Protein AF-A0A5J5WM37-F1 (afdb_monomer)

pLDDT: mean 74.86, std 19.88, range [27.95, 93.81]

Mean predicted aligned error: 9.97 Å

InterPro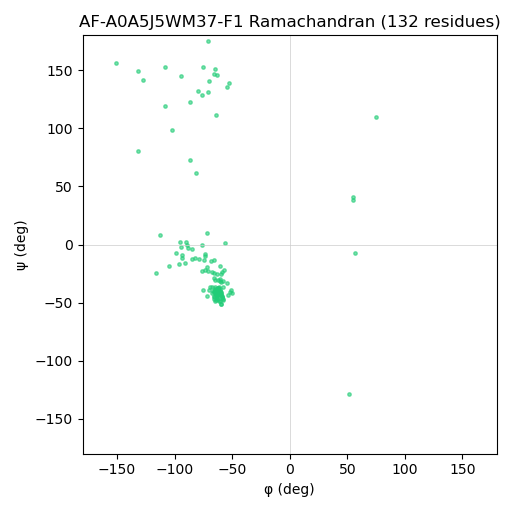 domains:
  IPR046341 SET domain superfamily [SSF82199] (14-120)

Nearest PDB structures (foldseek):
  1ozv-assembly2_B  TM=7.913E-01  e=1.136E+00  Pisum sativum

Sequence (134 aa):
MKLCLLHSKPILLTLLPRQVFTVCLVYEINKGKASPWHPYFLHLPRSYSILAAFGELETQALQVDYAIWAAQKAVTKAKYEWEQAFTRMKELKLEPPLLTFKAWIWATGTCRQANIEDPVMPEASITLSLKTLV

Solvent-accessible surface area (backbone atoms only — not comparable to full-atom values): 8143 Å² total; per-residue (Å²): 136,63,71,66,61,53,66,69,34,78,79,42,68,86,48,55,73,71,56,41,52,35,52,51,52,55,53,46,56,64,46,39,86,76,26,94,56,37,74,61,61,73,72,52,75,95,71,62,100,45,58,55,63,53,50,74,69,59,37,59,69,56,80,38,71,69,56,33,50,51,26,54,50,38,34,52,51,52,50,55,54,44,60,67,44,45,62,48,45,55,76,69,66,57,53,74,78,66,72,36,70,67,40,47,49,48,39,49,43,54,47,49,75,68,66,67,71,84,80,77,89,62,93,66,66,76,66,65,71,62,65,78,71,116

Radius of gyration: 15.96 Å; Cα contacts (8 Å, |Δi|>4): 88; chains: 1; bounding box: 41×35×41 Å

Secondary structure (DSSP, 8-state):
--HHHHHTSGGGTTS-HHHHHHHHHHHHHHTGGGSTTHHHHTTS-S----GGG--HHHHHTT-SHHHHHHHHHHHHHHHHHHHHHHHHHHHTT--GGGGSHHHHHHHHHHHHHTT---S---TTGGGTSTTS--

Foldseek 3Di:
DVLVVQVVPPLPVVADPLLSQLLSVLLLVLCAPVRPCNVVVVPADPDDPDLLPDDPVRLVVVVDPVSSVVSVVSVVVLVVNLVVCLVSSVVSVRDPVCSDSRVSNSSSRVCVVVVPDDDDDDVPPVPPPVVVPD

Structure (mmCIF, N/CA/C/O backbone):
data_AF-A0A5J5WM37-F1
#
_entry.id   AF-A0A5J5WM37-F1
#
loop_
_atom_site.group_PDB
_atom_site.id
_atom_site.type_symbol
_atom_site.label_atom_id
_atom_site.label_alt_id
_atom_site.label_comp_id
_atom_site.label_asym_id
_atom_site.label_entity_id
_atom_site.label_seq_id
_atom_site.pdbx_PDB_ins_code
_atom_site.Cartn_x
_atom_site.Cartn_y
_atom_site.Cartn_z
_atom_site.occupancy
_atom_site.B_iso_or_equiv
_atom_site.auth_seq_id
_atom_site.auth_comp_id
_atom_site.auth_asym_id
_atom_site.auth_atom_id
_atom_site.pdbx_PDB_model_num
ATOM 1 N N . MET A 1 1 ? 15.139 -16.363 -11.203 1.00 42.81 1 MET A N 1
ATOM 2 C CA . MET A 1 1 ? 15.865 -15.732 -10.072 1.00 42.81 1 MET A CA 1
ATOM 3 C C . MET A 1 1 ? 16.250 -14.274 -10.377 1.00 42.81 1 MET A C 1
ATOM 5 O O . MET A 1 1 ? 17.395 -14.008 -10.705 1.00 42.81 1 MET A O 1
ATOM 9 N N . LYS A 1 2 ? 15.321 -13.306 -10.299 1.00 49.66 2 LYS A N 1
ATOM 10 C CA . LYS A 1 2 ? 15.655 -11.855 -10.339 1.00 49.66 2 LYS A CA 1
ATOM 11 C C . LYS A 1 2 ? 15.301 -11.122 -9.036 1.00 49.66 2 LYS A C 1
ATOM 13 O O . LYS A 1 2 ? 15.968 -10.150 -8.706 1.00 49.66 2 LYS A O 1
ATOM 18 N N . LEU A 1 3 ? 14.346 -11.642 -8.260 1.00 49.72 3 LEU A N 1
ATOM 19 C CA . LEU A 1 3 ? 14.014 -11.155 -6.913 1.00 49.72 3 LEU A CA 1
ATOM 20 C C . LEU A 1 3 ? 15.211 -11.228 -5.944 1.00 49.72 3 LEU A C 1
ATOM 22 O O . LEU A 1 3 ? 15.478 -10.263 -5.236 1.00 49.72 3 LEU A O 1
ATOM 26 N N . CYS A 1 4 ? 15.999 -12.307 -5.988 1.00 45.00 4 CYS A N 1
ATOM 27 C CA . CYS A 1 4 ? 17.192 -12.464 -5.144 1.00 45.00 4 CYS A CA 1
ATOM 28 C C . CYS A 1 4 ? 18.264 -11.387 -5.404 1.00 45.00 4 CYS A C 1
ATOM 30 O O . CYS A 1 4 ? 18.958 -10.988 -4.478 1.00 45.00 4 CYS A O 1
ATOM 32 N N . LEU A 1 5 ? 18.364 -10.861 -6.634 1.00 49.62 5 LEU A N 1
ATOM 33 C CA . LEU A 1 5 ? 19.356 -9.834 -6.987 1.00 49.62 5 LEU A CA 1
ATOM 34 C C . LEU A 1 5 ? 19.018 -8.452 -6.408 1.00 49.62 5 LEU A C 1
ATOM 36 O O . LEU A 1 5 ? 19.907 -7.617 -6.268 1.00 49.62 5 LEU A O 1
ATOM 40 N N . LEU A 1 6 ? 17.748 -8.190 -6.079 1.00 52.94 6 LEU A N 1
ATOM 41 C CA . LEU A 1 6 ? 17.354 -6.957 -5.393 1.00 52.94 6 LEU A CA 1
ATOM 42 C C . LEU A 1 6 ? 17.729 -7.008 -3.914 1.00 52.94 6 LEU A C 1
ATOM 44 O O . LEU A 1 6 ? 18.226 -6.010 -3.405 1.00 52.94 6 LEU A O 1
ATOM 48 N N . HIS A 1 7 ? 17.582 -8.165 -3.259 1.00 51.38 7 HIS A N 1
ATOM 49 C CA . HIS A 1 7 ? 18.051 -8.361 -1.883 1.00 51.38 7 HIS A CA 1
ATOM 50 C C . HIS A 1 7 ? 19.570 -8.139 -1.758 1.00 51.38 7 HIS A C 1
ATOM 52 O O . HIS A 1 7 ? 20.046 -7.632 -0.750 1.00 51.38 7 HIS A O 1
ATOM 58 N N . SER A 1 8 ? 20.337 -8.450 -2.809 1.00 50.72 8 SER A N 1
ATOM 59 C CA . SER A 1 8 ? 21.780 -8.180 -2.870 1.00 50.72 8 SER A CA 1
ATOM 60 C C . SER A 1 8 ? 22.138 -6.702 -3.079 1.00 50.72 8 SER A C 1
ATOM 62 O O . SER A 1 8 ? 23.317 -6.356 -3.011 1.00 50.72 8 SER A O 1
ATOM 64 N N . LYS A 1 9 ? 21.171 -5.811 -3.357 1.00 62.53 9 LYS A N 1
ATOM 65 C CA . LYS A 1 9 ? 21.461 -4.376 -3.469 1.00 62.53 9 LYS A CA 1
ATOM 66 C C . LYS A 1 9 ? 21.633 -3.785 -2.068 1.00 62.53 9 LYS A C 1
ATOM 68 O O . LYS A 1 9 ? 20.703 -3.883 -1.267 1.00 62.53 9 LYS A O 1
ATOM 73 N N . PRO A 1 10 ? 22.735 -3.061 -1.793 1.00 62.81 10 PRO A N 1
ATOM 74 C CA . PRO A 1 10 ? 22.991 -2.468 -0.475 1.00 62.81 10 PRO A CA 1
ATOM 75 C C . PRO A 1 10 ? 21.884 -1.502 -0.030 1.00 62.81 10 PRO A C 1
ATOM 77 O O . PRO A 1 10 ? 21.649 -1.310 1.157 1.00 62.81 10 PRO A O 1
ATOM 80 N N . ILE A 1 11 ? 21.152 -0.961 -1.004 1.00 66.38 11 ILE A N 1
ATOM 81 C CA . ILE A 1 11 ? 19.991 -0.085 -0.851 1.00 66.38 11 ILE A CA 1
ATOM 82 C C . ILE A 1 11 ? 18.868 -0.739 -0.019 1.00 66.38 11 ILE A C 1
ATOM 84 O O . ILE A 1 11 ? 18.156 -0.039 0.694 1.00 66.38 11 ILE A O 1
ATOM 88 N N . LEU A 1 12 ? 18.702 -2.066 -0.070 1.00 67.62 12 LEU A N 1
ATOM 89 C CA . LEU A 1 12 ? 17.627 -2.772 0.643 1.00 67.62 12 LEU A CA 1
ATOM 90 C C . LEU A 1 12 ? 18.074 -3.404 1.971 1.00 67.62 12 LEU A C 1
ATOM 92 O O . LEU A 1 12 ? 17.220 -3.839 2.737 1.00 67.62 12 LEU A O 1
ATOM 96 N N . LEU A 1 13 ? 19.375 -3.395 2.287 1.00 67.31 13 LEU A N 1
ATOM 97 C CA . LEU A 1 13 ? 19.927 -4.027 3.498 1.00 67.31 13 LEU A CA 1
ATOM 98 C C . LEU A 1 13 ? 19.511 -3.333 4.807 1.00 67.31 13 LEU A C 1
ATOM 100 O O . LEU A 1 13 ? 19.688 -3.898 5.880 1.00 67.31 13 LEU A O 1
ATOM 104 N N . THR A 1 14 ? 18.962 -2.117 4.736 1.00 76.31 14 THR A N 1
ATOM 105 C CA . THR A 1 14 ? 18.483 -1.369 5.911 1.00 76.31 14 THR A CA 1
ATOM 106 C C . THR A 1 14 ? 17.022 -1.659 6.268 1.00 76.31 14 THR A C 1
ATOM 108 O O . THR A 1 14 ? 16.504 -1.047 7.196 1.00 76.31 14 THR A O 1
ATOM 111 N N . LEU A 1 15 ? 16.333 -2.518 5.510 1.00 80.62 15 LEU A N 1
ATOM 112 C CA . LEU A 1 15 ? 14.914 -2.831 5.689 1.00 80.62 15 LEU A CA 1
ATOM 113 C C . LEU A 1 15 ? 14.723 -4.242 6.256 1.00 80.62 15 LEU A C 1
ATOM 115 O O . LEU A 1 15 ? 15.528 -5.140 6.019 1.00 80.62 15 LEU A O 1
ATOM 119 N N . LEU A 1 16 ? 13.615 -4.456 6.966 1.00 82.75 16 LEU A N 1
ATOM 120 C CA . LEU A 1 16 ? 13.212 -5.783 7.431 1.00 82.75 16 LEU A CA 1
ATOM 121 C C . LEU A 1 16 ? 12.887 -6.700 6.235 1.00 82.75 16 LEU A C 1
ATOM 123 O O . LEU A 1 16 ? 12.374 -6.208 5.225 1.00 82.75 16 LEU A O 1
ATOM 127 N N . PRO A 1 17 ? 13.063 -8.032 6.346 1.00 80.00 17 PRO A N 1
ATOM 128 C CA . PRO A 1 17 ? 12.802 -8.973 5.248 1.00 80.00 17 PRO A CA 1
ATOM 129 C C . PRO A 1 17 ? 11.423 -8.801 4.594 1.00 80.00 17 PRO A C 1
ATOM 131 O O . PRO A 1 17 ? 11.297 -8.768 3.369 1.00 80.00 17 PRO A O 1
ATOM 134 N N . ARG A 1 18 ? 10.387 -8.575 5.412 1.00 79.75 18 ARG A N 1
ATOM 135 C CA . ARG A 1 18 ? 9.023 -8.296 4.943 1.00 79.75 18 ARG A CA 1
ATOM 136 C C . ARG A 1 18 ? 8.937 -7.011 4.115 1.00 79.75 18 ARG A C 1
ATOM 138 O O . ARG A 1 18 ? 8.303 -7.011 3.067 1.00 79.75 18 ARG A O 1
ATOM 145 N N . GLN A 1 19 ? 9.591 -5.935 4.552 1.00 83.94 19 GLN A N 1
ATOM 146 C CA . GLN A 1 19 ? 9.635 -4.665 3.819 1.00 83.94 19 GLN A CA 1
ATOM 147 C C . GLN A 1 19 ? 10.410 -4.815 2.506 1.00 83.94 19 GLN A C 1
ATOM 149 O O . GLN A 1 19 ? 9.970 -4.291 1.486 1.00 83.94 19 GLN A O 1
ATOM 154 N N . VAL A 1 20 ? 11.520 -5.563 2.502 1.00 85.25 20 VAL A N 1
ATOM 155 C CA . VAL A 1 20 ? 12.272 -5.872 1.276 1.00 85.25 20 VAL A CA 1
ATOM 156 C C . VAL A 1 20 ? 11.380 -6.594 0.274 1.00 85.25 20 VAL A C 1
ATOM 158 O O . VAL A 1 20 ? 11.334 -6.205 -0.891 1.00 85.25 20 VAL A O 1
ATOM 161 N N . PHE A 1 21 ? 10.626 -7.601 0.718 1.00 83.25 21 PHE A N 1
ATOM 162 C CA . PHE A 1 21 ? 9.710 -8.328 -0.155 1.00 83.25 21 PHE A CA 1
ATOM 163 C C . PHE A 1 21 ? 8.593 -7.426 -0.704 1.00 83.25 21 PHE A C 1
ATOM 165 O O . PHE A 1 21 ? 8.340 -7.444 -1.909 1.00 83.25 21 PHE A O 1
ATOM 172 N N . THR A 1 22 ? 7.997 -6.569 0.132 1.00 88.06 22 THR A N 1
ATOM 173 C CA . THR A 1 22 ? 7.016 -5.560 -0.304 1.00 88.06 22 THR A CA 1
ATOM 174 C C . THR A 1 22 ? 7.607 -4.623 -1.362 1.00 88.06 22 THR A C 1
ATOM 176 O O . THR A 1 22 ? 7.005 -4.422 -2.414 1.00 88.06 22 THR A O 1
ATOM 179 N N . VAL A 1 23 ? 8.811 -4.085 -1.139 1.00 87.88 23 VAL A N 1
ATOM 180 C CA . VAL A 1 23 ? 9.490 -3.198 -2.101 1.00 87.88 23 VAL A CA 1
ATOM 181 C C . VAL A 1 23 ? 9.795 -3.931 -3.409 1.00 87.88 23 VAL A C 1
ATOM 183 O O . VAL A 1 23 ? 9.586 -3.376 -4.487 1.00 87.88 23 VAL A O 1
ATOM 186 N N . CYS A 1 24 ? 10.243 -5.185 -3.342 1.00 85.94 24 CYS A N 1
ATOM 187 C CA . CYS A 1 24 ? 10.486 -6.007 -4.523 1.00 85.94 24 CYS A CA 1
ATOM 188 C C . CYS A 1 24 ? 9.203 -6.279 -5.318 1.00 85.94 24 CYS A C 1
ATOM 190 O O . CYS A 1 24 ? 9.235 -6.212 -6.546 1.00 85.94 24 CYS A O 1
ATOM 192 N N . LEU A 1 25 ? 8.082 -6.549 -4.643 1.00 87.25 25 LEU A N 1
ATOM 193 C CA . LEU A 1 25 ? 6.780 -6.731 -5.286 1.00 87.25 25 LEU A CA 1
ATOM 194 C C . LEU A 1 25 ? 6.379 -5.471 -6.062 1.00 87.25 25 LEU A C 1
ATOM 196 O O . LEU A 1 25 ? 6.080 -5.546 -7.253 1.00 87.25 25 LEU A O 1
ATOM 200 N N . VAL A 1 26 ? 6.439 -4.307 -5.411 1.00 89.94 26 VAL A N 1
ATOM 201 C CA . VAL A 1 26 ? 6.109 -3.023 -6.048 1.00 89.94 26 VAL A CA 1
ATOM 202 C C . VAL A 1 26 ? 7.067 -2.725 -7.209 1.00 89.94 26 VAL A C 1
ATOM 204 O O . VAL A 1 26 ? 6.639 -2.256 -8.261 1.00 89.94 26 VAL A O 1
ATOM 207 N N . TYR A 1 27 ? 8.351 -3.061 -7.073 1.00 88.81 27 TYR A N 1
ATOM 208 C CA . TYR A 1 27 ? 9.336 -2.911 -8.144 1.00 88.81 27 TYR A CA 1
ATOM 209 C C . TYR A 1 27 ? 9.062 -3.814 -9.354 1.00 88.81 27 TYR A C 1
ATOM 211 O O . TYR A 1 27 ? 9.237 -3.380 -10.492 1.00 88.81 27 TYR A O 1
ATOM 219 N N . GLU A 1 28 ? 8.629 -5.059 -9.150 1.00 87.56 28 GLU A N 1
ATOM 220 C CA . GLU A 1 28 ? 8.236 -5.939 -10.256 1.00 87.56 28 GLU A CA 1
ATOM 221 C C . GLU A 1 28 ? 6.966 -5.441 -10.955 1.00 87.56 28 GLU A C 1
ATOM 223 O O . GLU A 1 28 ? 6.894 -5.485 -12.182 1.00 87.56 28 GLU A O 1
ATOM 228 N N . ILE A 1 29 ? 6.011 -4.885 -10.209 1.00 88.25 29 ILE A N 1
ATOM 229 C CA . ILE A 1 29 ? 4.806 -4.261 -10.778 1.00 88.25 29 ILE A CA 1
ATOM 230 C C . ILE A 1 29 ? 5.163 -3.024 -11.601 1.00 88.25 29 ILE A C 1
ATOM 232 O O . ILE A 1 29 ? 4.627 -2.845 -12.692 1.00 88.25 29 ILE A O 1
ATOM 236 N N . ASN A 1 30 ? 6.120 -2.219 -11.133 1.00 89.69 30 ASN A N 1
ATOM 237 C CA . ASN A 1 30 ? 6.615 -1.035 -11.836 1.00 89.69 30 ASN A CA 1
ATOM 238 C C . ASN A 1 30 ? 7.203 -1.349 -13.220 1.00 89.69 30 ASN A C 1
ATOM 240 O O . ASN A 1 30 ? 7.222 -0.499 -14.101 1.00 89.69 30 ASN A O 1
ATOM 244 N N . LYS A 1 31 ? 7.685 -2.577 -13.444 1.00 87.06 31 LYS A N 1
ATOM 245 C CA . LYS A 1 31 ? 8.156 -3.008 -14.771 1.00 87.06 31 LYS A CA 1
ATOM 246 C C . LYS A 1 31 ? 7.008 -3.276 -15.749 1.00 87.06 31 LYS A C 1
ATOM 248 O O . LYS A 1 31 ? 7.262 -3.446 -16.942 1.00 87.06 31 LYS A O 1
ATOM 253 N N . GLY A 1 32 ? 5.768 -3.372 -15.267 1.00 87.31 32 GLY A N 1
ATOM 254 C CA . GLY A 1 32 ? 4.594 -3.677 -16.076 1.00 87.31 32 GLY A CA 1
ATOM 255 C C . GLY A 1 32 ? 4.806 -4.932 -16.923 1.00 87.31 32 GLY A C 1
ATOM 256 O O . GLY A 1 32 ? 5.261 -5.961 -16.425 1.00 87.31 32 GLY A O 1
ATOM 257 N N . LYS A 1 33 ? 4.542 -4.821 -18.229 1.00 86.94 33 LYS A N 1
ATOM 258 C CA . LYS A 1 33 ? 4.672 -5.910 -19.215 1.00 86.94 33 LYS A CA 1
ATOM 259 C C . LYS A 1 33 ? 6.089 -6.482 -19.344 1.00 86.94 33 LYS A C 1
ATOM 261 O O . LYS A 1 33 ? 6.244 -7.581 -19.861 1.00 86.94 33 LYS A O 1
ATOM 266 N N . ALA A 1 34 ? 7.115 -5.758 -18.890 1.00 87.00 34 ALA A N 1
ATOM 267 C CA . ALA A 1 34 ? 8.491 -6.247 -18.902 1.00 87.00 34 ALA A CA 1
ATOM 268 C C . ALA A 1 34 ? 8.793 -7.216 -17.743 1.00 87.00 3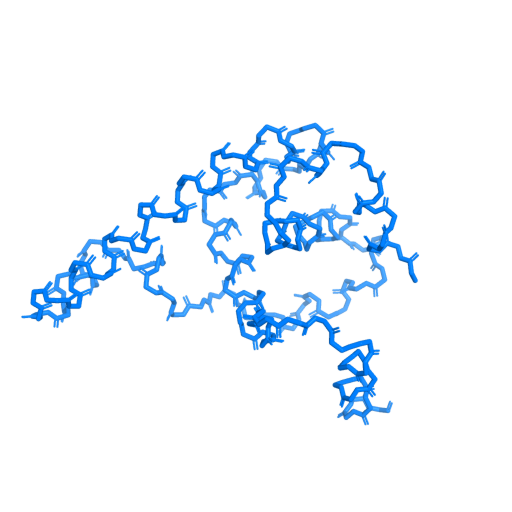4 ALA A C 1
ATOM 270 O O . ALA A 1 34 ? 9.839 -7.871 -17.752 1.00 87.00 34 ALA A O 1
ATOM 271 N N . SER A 1 35 ? 7.917 -7.314 -16.734 1.00 81.75 35 SER A N 1
ATOM 272 C CA . SER A 1 35 ? 8.059 -8.326 -15.687 1.00 81.75 35 SER A CA 1
ATOM 273 C C . SER A 1 35 ? 7.542 -9.681 -16.178 1.00 81.75 35 SER A C 1
ATOM 275 O O . SER A 1 35 ? 6.405 -9.763 -16.644 1.00 81.75 35 SER A O 1
ATOM 277 N N . PRO A 1 36 ? 8.300 -10.776 -15.983 1.00 83.06 36 PRO A N 1
ATOM 278 C CA . PRO A 1 36 ? 7.789 -12.133 -16.190 1.00 83.06 36 PRO A CA 1
ATOM 279 C C . PRO A 1 36 ? 6.539 -12.448 -15.352 1.00 83.06 36 PRO A C 1
ATOM 281 O O . PRO A 1 36 ? 5.772 -13.336 -15.702 1.00 83.06 36 PRO A O 1
ATOM 284 N N . TRP A 1 37 ? 6.325 -11.711 -14.257 1.00 82.56 37 TRP A N 1
ATOM 285 C CA . TRP A 1 37 ? 5.194 -11.877 -13.342 1.00 82.56 37 TRP A CA 1
ATOM 286 C C . TRP A 1 37 ? 3.973 -11.033 -13.726 1.00 82.56 37 TRP A C 1
ATOM 288 O O . TRP A 1 37 ? 2.961 -11.074 -13.030 1.00 82.56 37 TRP A O 1
ATOM 298 N N . HIS A 1 38 ? 4.033 -10.283 -14.832 1.00 81.44 38 HIS A N 1
ATOM 299 C CA . HIS A 1 38 ? 2.928 -9.431 -15.267 1.00 81.44 38 HIS A CA 1
ATOM 300 C C . HIS A 1 38 ? 1.583 -10.170 -15.388 1.00 81.44 38 HIS A C 1
ATOM 302 O O . HIS A 1 38 ? 0.601 -9.635 -14.876 1.00 81.44 38 HIS A O 1
ATOM 308 N N . PRO A 1 39 ? 1.507 -11.395 -15.958 1.00 86.38 39 PRO A N 1
ATOM 309 C CA . PRO A 1 39 ? 0.246 -12.135 -16.018 1.00 86.38 39 PRO A CA 1
ATOM 310 C C . PRO A 1 39 ? -0.335 -12.435 -14.631 1.00 86.38 39 PRO A C 1
ATOM 312 O O . PRO A 1 39 ? -1.536 -12.309 -14.430 1.00 86.38 39 PRO A O 1
ATOM 315 N N . TYR A 1 40 ? 0.513 -12.755 -13.650 1.00 82.94 40 TYR A N 1
ATOM 316 C CA . TYR A 1 40 ? 0.078 -13.012 -12.276 1.00 82.94 40 TYR A CA 1
ATOM 317 C C . TYR A 1 40 ? -0.494 -11.752 -11.615 1.00 82.94 40 TYR A C 1
ATOM 319 O O . TYR A 1 40 ? -1.530 -11.809 -10.956 1.00 82.94 40 TYR A O 1
ATOM 327 N N . PHE A 1 41 ? 0.131 -10.591 -11.841 1.00 82.56 41 PHE A N 1
ATOM 328 C CA . PHE A 1 41 ? -0.338 -9.325 -11.272 1.00 82.56 41 PHE A CA 1
ATOM 329 C C . PHE A 1 41 ? -1.730 -8.913 -11.763 1.00 82.56 41 PHE A C 1
ATOM 331 O O . PHE A 1 41 ? -2.440 -8.223 -11.034 1.00 82.56 41 PHE A O 1
ATOM 338 N N . LEU A 1 42 ? -2.155 -9.367 -12.946 1.00 82.31 42 LEU A N 1
ATOM 339 C CA . LEU A 1 42 ? -3.510 -9.123 -13.456 1.00 82.31 42 LEU A CA 1
ATOM 340 C C . LEU A 1 42 ? -4.593 -9.855 -12.650 1.00 82.31 42 LEU A C 1
ATOM 342 O O . LEU A 1 42 ? -5.742 -9.417 -12.644 1.00 82.31 42 LEU A O 1
ATOM 346 N N . HIS A 1 43 ? -4.232 -10.942 -11.966 1.00 84.81 43 HIS A N 1
ATOM 347 C CA . HIS A 1 43 ? -5.147 -11.743 -11.153 1.00 84.81 43 HIS A CA 1
ATOM 348 C C . HIS A 1 43 ? -5.151 -11.348 -9.673 1.00 84.81 43 HIS A C 1
ATOM 350 O O . HIS A 1 43 ? -5.918 -11.913 -8.892 1.00 84.81 43 HIS A O 1
ATOM 356 N N . LEU A 1 44 ? -4.319 -10.384 -9.266 1.00 84.19 44 LEU A N 1
ATOM 357 C CA . LEU A 1 44 ? -4.286 -9.949 -7.878 1.00 84.19 44 LEU A CA 1
ATOM 358 C C . LEU A 1 44 ? -5.567 -9.184 -7.497 1.00 84.19 44 LEU A C 1
ATOM 360 O O . LEU A 1 44 ? -6.056 -8.357 -8.276 1.00 84.19 44 LEU A O 1
ATOM 364 N N . PRO A 1 45 ? -6.092 -9.400 -6.275 1.00 84.56 45 PRO A N 1
ATOM 365 C CA . PRO A 1 45 ? -7.174 -8.596 -5.728 1.00 84.56 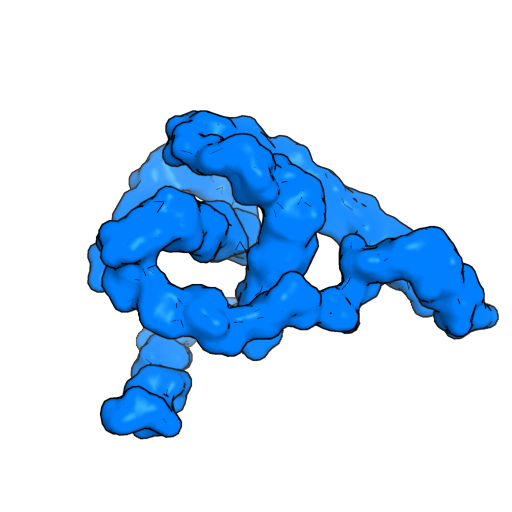45 PRO A CA 1
ATOM 366 C C . PRO A 1 45 ? -6.853 -7.102 -5.783 1.00 84.56 45 PRO A C 1
ATOM 368 O O . PRO A 1 45 ? -5.744 -6.671 -5.466 1.00 84.56 45 PRO A O 1
ATOM 371 N N . ARG A 1 46 ? -7.845 -6.284 -6.144 1.00 80.25 46 ARG A N 1
ATOM 372 C CA . ARG A 1 46 ? -7.696 -4.817 -6.184 1.00 80.25 46 ARG A CA 1
ATOM 373 C C . ARG A 1 46 ? -7.607 -4.189 -4.790 1.00 80.25 46 ARG A C 1
ATOM 375 O O . ARG A 1 46 ? -7.087 -3.085 -4.649 1.00 80.25 46 ARG A O 1
ATOM 382 N N . SER A 1 47 ? -8.116 -4.873 -3.772 1.00 79.06 47 SER A N 1
ATOM 383 C CA . SER A 1 47 ? -8.116 -4.434 -2.379 1.00 79.06 47 SER A CA 1
ATOM 384 C C . SER A 1 47 ? -8.095 -5.637 -1.439 1.00 79.06 47 SER A C 1
ATOM 386 O O . SER A 1 47 ? -8.511 -6.735 -1.807 1.00 79.06 47 SER A O 1
ATOM 388 N N . TYR A 1 48 ? -7.616 -5.408 -0.218 1.00 79.12 48 TYR A N 1
ATOM 389 C CA . TYR A 1 48 ? -7.618 -6.386 0.864 1.00 79.12 48 TYR A CA 1
ATOM 390 C C . TYR A 1 48 ? -8.274 -5.771 2.097 1.00 79.12 48 TYR A C 1
ATOM 392 O O . TYR A 1 48 ? -8.023 -4.607 2.413 1.00 79.12 48 TYR A O 1
ATOM 400 N N . SER A 1 49 ? -9.056 -6.565 2.823 1.00 78.56 49 SER A N 1
ATOM 401 C CA . SER A 1 49 ? -9.659 -6.181 4.104 1.00 78.56 49 SER A CA 1
ATOM 402 C C . SER A 1 49 ? -8.654 -6.351 5.248 1.00 78.56 49 SER A C 1
ATOM 404 O O . SER A 1 49 ? -8.835 -7.175 6.140 1.00 78.56 49 SER A O 1
ATOM 406 N N . ILE A 1 50 ? -7.546 -5.610 5.192 1.00 79.69 50 ILE A N 1
ATOM 407 C CA . ILE A 1 50 ? -6.555 -5.567 6.274 1.00 79.69 50 ILE A CA 1
ATOM 408 C C . ILE A 1 50 ? -6.846 -4.393 7.205 1.00 79.69 50 ILE A C 1
ATOM 410 O O . ILE A 1 50 ? -7.232 -3.325 6.746 1.00 79.69 50 ILE A O 1
ATOM 414 N N . LEU A 1 51 ? -6.592 -4.561 8.506 1.00 79.56 51 LEU A N 1
ATOM 415 C CA . LEU A 1 51 ? -6.841 -3.516 9.510 1.00 79.56 51 LEU A CA 1
ATOM 416 C C . LEU A 1 51 ? -6.151 -2.181 9.179 1.00 79.56 51 LEU A C 1
ATOM 418 O O . LEU A 1 51 ? -6.690 -1.120 9.455 1.00 79.56 51 LEU A O 1
ATOM 422 N N . ALA A 1 52 ? -4.977 -2.226 8.545 1.00 78.44 52 ALA A N 1
ATOM 423 C CA . ALA A 1 52 ? -4.250 -1.027 8.128 1.00 78.44 52 ALA A CA 1
ATOM 424 C C . ALA A 1 52 ? -4.865 -0.310 6.904 1.00 78.44 52 ALA A C 1
ATOM 426 O O . ALA A 1 52 ? -4.432 0.789 6.567 1.00 78.44 52 ALA A O 1
ATOM 427 N N . ALA A 1 53 ? -5.837 -0.931 6.229 1.00 79.62 53 ALA A N 1
ATOM 428 C CA . ALA A 1 53 ? -6.602 -0.340 5.134 1.00 79.62 53 ALA A CA 1
ATOM 429 C C . ALA A 1 53 ? -7.912 0.305 5.606 1.00 79.62 53 ALA A C 1
ATOM 431 O O . ALA A 1 53 ? -8.564 0.957 4.793 1.00 79.62 53 ALA A O 1
ATOM 432 N N . PHE A 1 54 ? -8.297 0.115 6.876 1.00 79.06 54 PHE A N 1
ATOM 433 C CA . PHE A 1 54 ? -9.578 0.597 7.379 1.00 79.06 54 PHE A CA 1
ATOM 434 C C . PHE A 1 54 ? -9.575 2.119 7.486 1.00 79.06 54 PHE A C 1
ATOM 436 O O . PHE A 1 54 ? -8.653 2.724 8.039 1.00 79.06 54 PHE A O 1
ATOM 443 N N . GLY A 1 55 ? -10.629 2.735 6.959 1.00 78.50 55 GLY A N 1
ATOM 444 C CA . GLY A 1 55 ? -10.910 4.148 7.160 1.00 78.50 55 GLY A CA 1
ATOM 445 C C . GLY A 1 55 ? -11.355 4.448 8.592 1.00 78.50 55 GLY A C 1
ATOM 446 O O . GLY A 1 55 ? -11.582 3.553 9.409 1.00 78.50 55 GLY A O 1
ATOM 447 N N . GLU A 1 56 ? -11.531 5.731 8.895 1.00 79.88 56 GLU A N 1
ATOM 448 C CA . GLU A 1 56 ? -11.9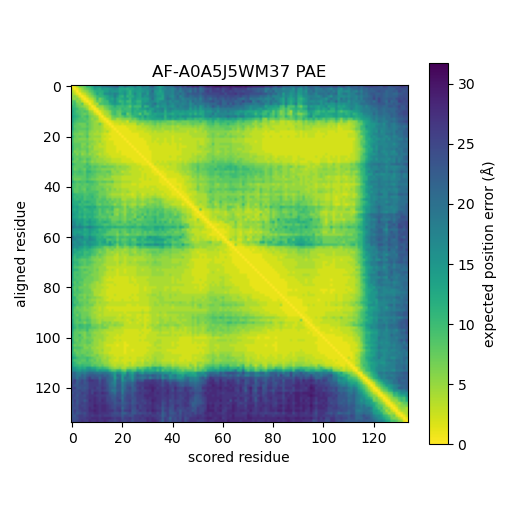98 6.181 10.211 1.00 79.88 56 GLU A CA 1
ATOM 449 C C . GLU A 1 56 ? -13.375 5.595 10.559 1.00 79.88 56 GLU A C 1
ATOM 451 O O . GLU A 1 56 ? -13.556 5.044 11.641 1.00 79.88 56 GLU A O 1
ATOM 456 N N . LEU A 1 57 ? -14.310 5.607 9.604 1.00 80.50 57 LEU A N 1
ATOM 457 C CA . LEU A 1 57 ? -15.655 5.052 9.783 1.00 80.50 57 LEU A CA 1
ATOM 458 C C . LEU A 1 57 ? -15.640 3.537 10.029 1.00 80.50 57 LEU A C 1
ATOM 460 O O . LEU A 1 57 ? -16.335 3.048 10.913 1.00 80.50 57 LEU A O 1
ATOM 464 N N . GLU A 1 58 ? -14.827 2.794 9.277 1.00 79.94 58 GLU A N 1
ATOM 465 C CA . GLU A 1 58 ? -14.707 1.334 9.404 1.00 79.94 58 GLU A CA 1
ATOM 466 C C . GLU A 1 58 ? -14.038 0.941 10.722 1.00 79.94 58 GLU A C 1
ATOM 468 O O . GLU A 1 58 ? -14.431 -0.032 11.359 1.00 79.94 58 GLU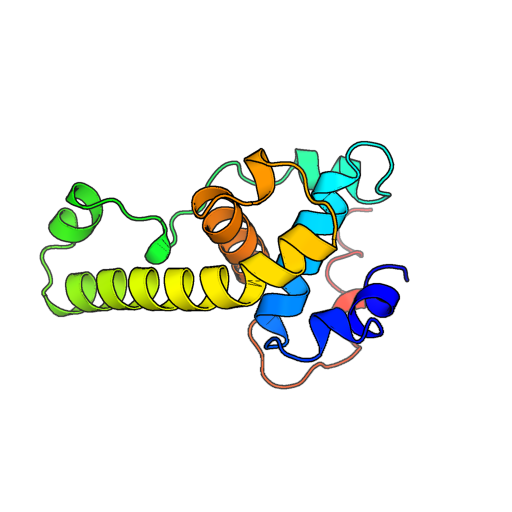 A O 1
ATOM 473 N N . THR A 1 59 ? -13.056 1.732 11.160 1.00 79.75 59 THR A N 1
ATOM 474 C CA . THR A 1 59 ? -12.403 1.544 12.454 1.00 79.75 59 THR A CA 1
ATOM 475 C C . TH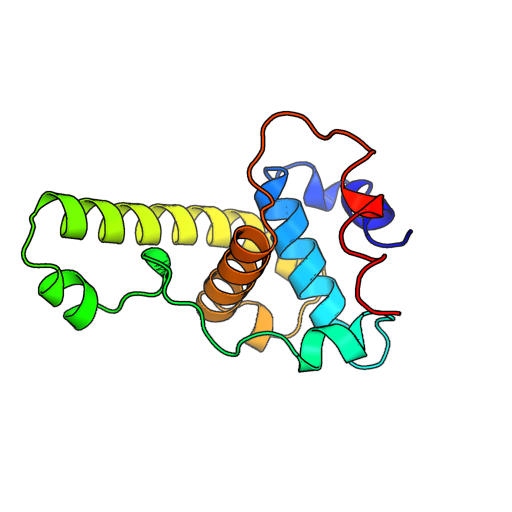R A 1 59 ? -13.396 1.761 13.591 1.00 79.75 59 THR A C 1
ATOM 477 O O . THR A 1 59 ? -13.496 0.912 14.469 1.00 79.75 59 THR A O 1
ATOM 480 N N . GLN A 1 60 ? -14.180 2.842 13.555 1.00 79.62 60 GLN A N 1
ATOM 481 C CA . GLN A 1 60 ? -15.213 3.106 14.565 1.00 79.62 60 GLN A CA 1
ATOM 482 C C . GLN A 1 60 ? -16.342 2.063 14.543 1.00 79.62 60 GLN A C 1
ATOM 484 O O . GLN A 1 60 ? -16.891 1.716 15.588 1.00 79.62 60 GLN A O 1
ATOM 489 N N . ALA A 1 61 ? -16.648 1.491 13.374 1.00 84.62 61 ALA A N 1
ATOM 490 C CA . ALA A 1 61 ? -17.631 0.418 13.237 1.00 84.62 61 ALA A CA 1
ATOM 491 C C . ALA A 1 61 ? -17.221 -0.898 13.926 1.00 84.62 61 ALA A C 1
ATOM 493 O O . ALA A 1 61 ? -18.077 -1.758 14.122 1.00 84.62 61 ALA A O 1
ATOM 494 N N . LEU A 1 62 ? -15.955 -1.061 14.336 1.00 83.19 62 LEU A N 1
ATOM 495 C CA . LEU A 1 62 ? -15.523 -2.225 15.115 1.00 83.19 62 LEU A CA 1
ATOM 496 C C . LEU A 1 62 ? -16.161 -2.273 16.509 1.00 83.19 62 LEU A C 1
ATOM 498 O O . LEU A 1 62 ? -16.241 -3.362 17.070 1.00 83.19 62 LEU A O 1
ATOM 502 N N . GLN A 1 63 ? -16.589 -1.124 17.060 1.00 82.94 63 GLN A N 1
ATOM 503 C CA . GLN A 1 63 ? -17.322 -0.952 18.333 1.00 82.94 63 GLN A CA 1
ATOM 504 C C . GLN A 1 63 ? -16.654 -1.518 19.604 1.00 82.94 63 GLN A C 1
ATOM 506 O O . GLN A 1 63 ? -17.123 -1.274 20.711 1.00 82.94 63 GLN A O 1
ATOM 511 N N . VAL A 1 64 ? -15.554 -2.252 19.463 1.00 89.25 64 VAL A N 1
ATOM 512 C CA . VAL A 1 64 ? -14.774 -2.855 20.539 1.00 89.25 64 VAL A CA 1
ATOM 513 C C . VAL A 1 64 ? -13.465 -2.085 20.661 1.00 89.25 64 VAL A C 1
ATOM 515 O O . VAL A 1 64 ? -12.660 -2.089 19.727 1.00 89.25 64 VAL A O 1
ATOM 518 N N . ASP A 1 65 ? -13.215 -1.482 21.825 1.00 86.94 65 ASP A N 1
ATOM 519 C CA . ASP A 1 65 ? -12.041 -0.628 22.082 1.00 86.94 65 ASP A CA 1
ATOM 520 C C . ASP A 1 65 ? -10.718 -1.300 21.705 1.00 86.94 65 ASP A C 1
ATOM 522 O O . ASP A 1 65 ? -9.839 -0.690 21.096 1.00 86.94 65 ASP A O 1
ATOM 526 N N . TYR A 1 66 ? -10.589 -2.594 22.006 1.00 85.44 66 TYR A N 1
ATOM 527 C CA . TYR A 1 66 ? -9.403 -3.364 21.641 1.00 85.44 66 TYR A CA 1
ATOM 528 C C . TYR A 1 66 ? -9.223 -3.487 20.121 1.00 85.44 66 TYR A C 1
ATOM 530 O O . TYR A 1 66 ? -8.106 -3.364 19.617 1.00 85.44 66 TYR A O 1
ATOM 538 N N . ALA A 1 67 ? -10.309 -3.710 19.378 1.00 82.75 67 ALA A N 1
ATOM 539 C CA . ALA A 1 67 ? -10.267 -3.831 17.925 1.00 82.75 67 ALA A CA 1
ATOM 540 C C . ALA A 1 67 ? -9.960 -2.476 17.263 1.00 82.75 67 ALA A C 1
ATOM 542 O O . ALA A 1 67 ? -9.146 -2.417 16.340 1.00 82.75 67 ALA A O 1
ATOM 543 N N . ILE A 1 68 ? -10.527 -1.386 17.793 1.00 80.62 68 ILE A N 1
ATOM 544 C CA . ILE A 1 68 ? -10.220 -0.004 17.392 1.00 80.62 68 ILE A CA 1
ATOM 545 C C . ILE A 1 68 ? -8.732 0.294 17.612 1.00 80.62 68 ILE A C 1
ATOM 547 O O . ILE A 1 68 ? -8.033 0.714 16.686 1.00 80.62 68 ILE A O 1
ATOM 551 N N . TRP A 1 69 ? -8.217 0.013 18.813 1.00 88.94 69 TRP A N 1
ATOM 552 C CA . TRP A 1 69 ? -6.803 0.197 19.139 1.00 88.94 69 TRP A CA 1
ATOM 553 C C . TRP A 1 69 ? -5.893 -0.640 18.233 1.00 88.94 69 TRP A C 1
ATOM 555 O O . TRP A 1 69 ? -4.876 -0.145 17.742 1.00 88.94 69 TRP A O 1
ATOM 565 N N . ALA A 1 70 ? -6.257 -1.897 17.961 1.00 86.69 70 ALA A N 1
ATOM 566 C CA . ALA A 1 70 ? -5.491 -2.775 17.083 1.00 86.69 70 ALA A CA 1
ATOM 567 C C . ALA A 1 70 ? -5.436 -2.240 15.643 1.00 86.69 70 ALA A C 1
ATOM 569 O O . ALA A 1 70 ? -4.369 -2.273 15.023 1.00 86.69 70 ALA A O 1
ATOM 570 N N . ALA A 1 71 ? -6.544 -1.699 15.127 1.00 84.88 71 ALA A N 1
ATOM 571 C CA . ALA A 1 71 ? -6.593 -1.066 13.812 1.00 84.88 71 ALA A CA 1
ATOM 572 C C . ALA A 1 71 ? -5.714 0.193 13.751 1.00 84.88 71 ALA A C 1
ATOM 574 O O . ALA A 1 71 ? -4.843 0.299 12.885 1.00 84.88 71 ALA A O 1
ATOM 575 N N . GLN A 1 72 ? -5.837 1.094 14.728 1.00 86.75 72 GLN A N 1
ATOM 576 C CA . GLN A 1 72 ? -5.009 2.304 14.819 1.00 86.75 72 GLN A CA 1
ATOM 577 C C . GLN A 1 72 ? -3.513 1.982 14.945 1.00 86.75 72 GLN A C 1
ATOM 579 O O . GLN A 1 72 ? -2.661 2.612 14.303 1.00 86.75 72 GLN A O 1
ATOM 584 N N . LYS A 1 73 ? -3.175 0.957 15.733 1.00 88.50 73 LYS A N 1
ATOM 585 C CA . LYS A 1 73 ? -1.803 0.464 15.871 1.00 88.50 73 LYS A CA 1
ATOM 586 C C . LYS A 1 73 ? -1.281 -0.120 14.560 1.00 88.50 73 LYS A C 1
ATOM 588 O O . LYS A 1 73 ? -0.128 0.127 14.208 1.00 88.50 73 LYS A O 1
ATOM 593 N N . ALA A 1 74 ? -2.111 -0.859 13.822 1.00 88.00 74 ALA A N 1
ATOM 594 C CA . ALA A 1 74 ? -1.749 -1.405 12.517 1.00 88.00 74 ALA A CA 1
ATOM 595 C C . ALA A 1 74 ? -1.487 -0.298 11.483 1.00 88.00 74 ALA A C 1
ATOM 597 O O . ALA A 1 74 ? -0.484 -0.370 10.774 1.00 88.00 74 ALA A O 1
ATOM 598 N N . VAL A 1 75 ? -2.321 0.749 11.441 1.00 87.81 75 VAL A N 1
ATOM 599 C CA . VAL A 1 75 ? -2.118 1.921 10.570 1.00 87.81 75 VAL A CA 1
ATOM 600 C C . VAL A 1 75 ? -0.812 2.638 10.915 1.00 87.81 75 VAL A C 1
ATOM 602 O O . VAL A 1 75 ? 0.009 2.883 10.031 1.00 87.81 75 VAL A O 1
ATOM 605 N N . THR A 1 76 ? -0.578 2.917 12.200 1.00 89.25 76 THR A N 1
ATOM 606 C CA . THR A 1 76 ? 0.649 3.584 12.668 1.00 89.25 76 THR A CA 1
ATOM 607 C C . THR A 1 76 ? 1.897 2.782 12.298 1.00 89.25 76 THR A C 1
ATOM 609 O O . THR A 1 76 ? 2.857 3.337 11.762 1.00 89.25 76 THR A O 1
ATOM 612 N N . LYS A 1 77 ? 1.870 1.459 12.512 1.00 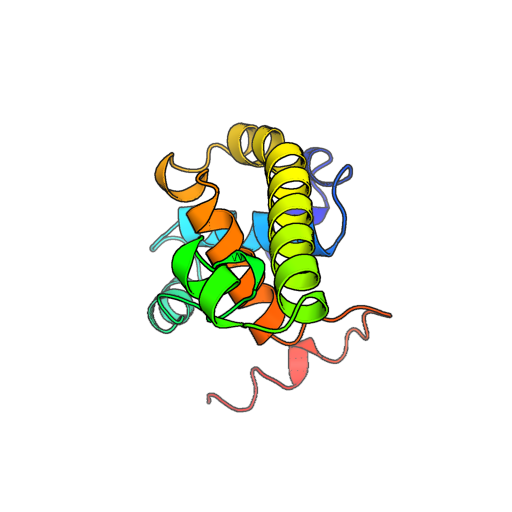90.19 77 LYS A N 1
ATOM 613 C CA . LYS A 1 77 ? 2.964 0.561 12.126 1.00 90.19 77 LYS A CA 1
ATOM 614 C C . LYS A 1 77 ? 3.205 0.587 10.617 1.00 90.19 77 LYS A C 1
ATOM 616 O O . LYS A 1 77 ? 4.342 0.754 10.187 1.00 90.19 77 LYS A O 1
ATOM 621 N N . ALA A 1 78 ? 2.150 0.447 9.817 1.00 89.88 78 ALA A N 1
ATOM 622 C CA . ALA A 1 78 ? 2.275 0.431 8.366 1.00 89.88 78 ALA A CA 1
ATOM 623 C C . ALA A 1 78 ? 2.825 1.758 7.826 1.00 89.88 78 ALA A C 1
ATOM 625 O O . ALA A 1 78 ? 3.619 1.748 6.889 1.00 89.88 78 ALA A O 1
ATOM 626 N N . LYS A 1 79 ? 2.433 2.891 8.423 1.00 92.44 79 LYS A N 1
ATOM 627 C CA . LYS A 1 79 ? 2.932 4.216 8.046 1.00 92.44 79 LYS A CA 1
ATOM 628 C C . LYS A 1 79 ? 4.421 4.364 8.347 1.00 92.44 79 LYS A C 1
ATOM 630 O O . LYS A 1 79 ? 5.168 4.771 7.466 1.00 92.44 79 LYS A O 1
ATOM 635 N N . TYR A 1 80 ? 4.851 3.959 9.540 1.00 91.19 80 TYR A N 1
ATOM 636 C CA . TYR A 1 80 ? 6.266 3.953 9.907 1.00 91.19 80 TYR A CA 1
ATOM 637 C C . TYR A 1 80 ? 7.099 3.085 8.950 1.00 91.19 80 TYR A C 1
ATOM 639 O O . TYR A 1 80 ? 8.129 3.519 8.436 1.00 91.19 80 TYR A O 1
ATOM 647 N N . GLU A 1 81 ? 6.630 1.871 8.649 1.00 91.25 81 GLU A N 1
ATOM 648 C CA . GLU A 1 81 ? 7.322 0.971 7.722 1.00 91.25 81 GLU A CA 1
ATOM 649 C C . GLU A 1 81 ? 7.371 1.525 6.290 1.00 91.25 81 GLU A C 1
ATOM 651 O O . GLU A 1 81 ? 8.387 1.366 5.608 1.00 91.25 81 GLU A O 1
ATOM 656 N N . TRP A 1 82 ? 6.296 2.179 5.839 1.00 93.81 82 TRP A N 1
ATOM 657 C CA . TRP A 1 82 ? 6.241 2.853 4.544 1.00 93.81 82 TRP A CA 1
ATOM 658 C C . TRP A 1 82 ? 7.240 4.004 4.470 1.00 93.81 82 TRP A C 1
ATOM 660 O O . TRP A 1 82 ? 7.978 4.088 3.494 1.00 93.81 82 TRP A O 1
ATOM 670 N N . GLU A 1 83 ? 7.315 4.853 5.497 1.00 92.94 83 GLU A N 1
ATOM 671 C CA . GLU A 1 83 ? 8.249 5.983 5.562 1.00 92.94 83 GLU A CA 1
ATOM 672 C C . GLU A 1 83 ? 9.711 5.519 5.493 1.00 92.94 83 GLU A C 1
ATOM 674 O O . GLU A 1 83 ? 10.511 6.104 4.761 1.00 92.94 83 GLU A O 1
ATOM 679 N N . GLN A 1 84 ? 10.052 4.412 6.163 1.00 89.69 84 GLN A N 1
ATOM 680 C CA . GLN A 1 84 ? 11.380 3.799 6.053 1.00 89.69 84 GLN A CA 1
ATOM 681 C C . GLN A 1 84 ? 11.684 3.299 4.635 1.00 89.69 84 GLN A C 1
ATOM 683 O O . GLN A 1 84 ? 12.787 3.492 4.115 1.00 89.69 84 GLN A O 1
ATOM 688 N N . ALA A 1 85 ? 10.710 2.652 3.992 1.00 89.81 85 ALA A N 1
ATOM 689 C CA . ALA A 1 85 ? 10.868 2.120 2.644 1.00 89.81 85 ALA A CA 1
ATOM 690 C C . ALA A 1 85 ? 10.797 3.209 1.559 1.00 89.81 85 ALA A C 1
ATOM 692 O O . ALA A 1 85 ? 11.326 3.019 0.464 1.00 89.81 85 ALA A O 1
ATOM 693 N N . PHE A 1 86 ? 10.177 4.356 1.840 1.00 90.62 86 PHE A N 1
ATOM 694 C CA . PHE A 1 86 ? 9.868 5.400 0.865 1.00 90.62 86 PHE A CA 1
ATOM 695 C C . PHE A 1 86 ? 11.108 5.954 0.165 1.00 90.62 86 PHE A C 1
ATOM 697 O O . PHE A 1 86 ? 11.133 6.057 -1.064 1.00 90.62 86 PHE A O 1
ATOM 704 N N . THR A 1 87 ? 12.167 6.244 0.923 1.00 88.50 87 THR A N 1
ATOM 705 C CA . THR A 1 87 ? 13.448 6.696 0.362 1.00 88.50 87 THR A CA 1
ATOM 706 C C . THR A 1 87 ? 14.029 5.654 -0.595 1.00 88.50 87 THR A C 1
ATOM 708 O O . THR A 1 87 ? 14.448 5.998 -1.698 1.00 88.50 87 THR A O 1
ATOM 711 N N . ARG A 1 88 ? 13.960 4.365 -0.238 1.00 86.69 88 ARG A N 1
ATOM 712 C CA . ARG A 1 88 ? 14.459 3.262 -1.079 1.00 86.69 88 ARG A CA 1
ATOM 713 C C . ARG A 1 88 ? 13.634 3.087 -2.345 1.00 86.69 88 ARG A C 1
ATOM 715 O O . ARG A 1 88 ? 14.177 2.910 -3.431 1.00 86.69 88 ARG A O 1
ATOM 722 N N . MET A 1 89 ? 12.317 3.192 -2.224 1.00 89.81 89 MET A N 1
ATOM 723 C CA . MET A 1 89 ? 11.406 3.150 -3.361 1.00 89.81 89 MET A CA 1
ATOM 724 C C . MET A 1 89 ? 11.666 4.305 -4.346 1.00 89.81 89 MET A C 1
ATOM 726 O O . MET A 1 89 ? 11.642 4.098 -5.558 1.00 89.81 89 MET A O 1
ATOM 730 N N . LYS A 1 90 ? 12.012 5.502 -3.852 1.00 89.62 90 LYS A N 1
ATOM 731 C CA . LYS A 1 90 ? 12.459 6.616 -4.705 1.00 89.62 90 LYS A CA 1
ATOM 732 C C . LYS A 1 90 ? 13.789 6.334 -5.402 1.00 89.62 90 LYS A C 1
ATOM 734 O O . LYS A 1 90 ? 13.904 6.574 -6.600 1.00 89.62 90 LYS A O 1
ATOM 739 N N . GLU A 1 91 ? 14.775 5.797 -4.685 1.00 88.31 91 GLU A N 1
ATOM 740 C CA . GLU A 1 91 ? 16.083 5.420 -5.251 1.00 88.31 91 GLU A CA 1
ATOM 741 C C . GLU A 1 91 ? 15.948 4.358 -6.358 1.00 88.31 91 GLU A C 1
ATOM 743 O O . GLU A 1 91 ? 16.694 4.370 -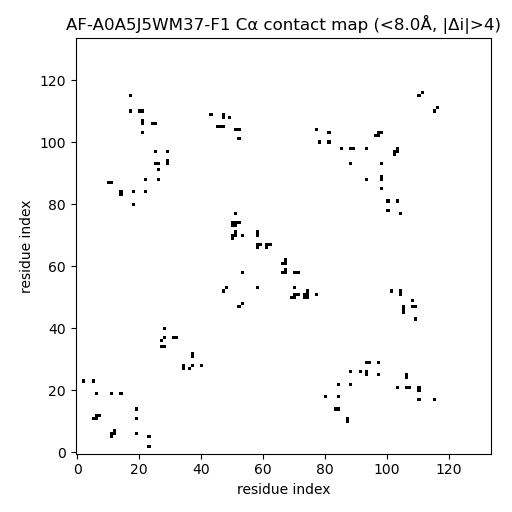7.338 1.00 88.31 91 GLU A O 1
ATOM 748 N N . LEU A 1 92 ? 14.944 3.480 -6.251 1.00 86.12 92 LEU A N 1
ATOM 749 C CA . LEU A 1 92 ? 14.587 2.493 -7.274 1.00 86.12 92 LEU A CA 1
ATOM 750 C C . LEU A 1 92 ? 13.825 3.074 -8.477 1.00 86.12 92 LEU A C 1
ATOM 752 O O . LEU A 1 92 ? 13.521 2.321 -9.404 1.00 86.12 92 LEU A O 1
ATOM 756 N N . LYS A 1 93 ? 13.554 4.387 -8.491 1.00 88.69 93 LYS A N 1
ATOM 757 C CA . LYS A 1 93 ? 12.826 5.103 -9.551 1.00 88.69 93 LYS A CA 1
ATOM 758 C C . LYS A 1 93 ? 11.443 4.502 -9.832 1.00 88.69 93 LYS A C 1
ATOM 760 O O . LYS A 1 93 ? 11.050 4.365 -10.990 1.00 88.69 93 LYS A O 1
ATOM 765 N N . LEU A 1 94 ? 10.726 4.111 -8.774 1.00 88.38 94 LEU A N 1
ATOM 766 C CA . LEU A 1 94 ? 9.341 3.658 -8.903 1.00 88.38 94 LEU A CA 1
ATOM 767 C C . LEU A 1 94 ? 8.440 4.811 -9.357 1.00 88.38 94 LEU A C 1
ATOM 769 O O . LEU A 1 94 ? 8.658 5.967 -8.988 1.00 88.38 94 LEU A O 1
ATOM 773 N N . GLU A 1 95 ? 7.415 4.487 -10.138 1.00 89.75 95 GLU A N 1
ATOM 774 C CA . GLU A 1 95 ? 6.437 5.458 -10.606 1.00 89.75 95 GLU A CA 1
ATOM 775 C C . GLU A 1 95 ? 5.654 6.083 -9.433 1.00 89.75 95 GLU A C 1
ATOM 777 O O . GLU A 1 95 ? 5.336 5.394 -8.456 1.00 89.75 95 GLU A O 1
ATOM 782 N N . PRO A 1 96 ? 5.272 7.373 -9.518 1.00 89.00 96 PRO A N 1
ATOM 783 C CA . PRO A 1 96 ? 4.569 8.074 -8.441 1.00 89.00 96 PRO A CA 1
ATOM 784 C C . PRO A 1 96 ? 3.321 7.369 -7.873 1.00 89.00 96 PRO A C 1
ATOM 786 O O . PRO A 1 96 ? 3.160 7.387 -6.650 1.00 89.00 96 PRO A O 1
ATOM 789 N N . PRO A 1 97 ? 2.458 6.702 -8.675 1.00 89.88 97 PRO A N 1
ATOM 790 C CA . PRO A 1 97 ? 1.295 5.981 -8.147 1.00 89.88 97 PRO A CA 1
ATOM 791 C C . PRO A 1 97 ? 1.664 4.851 -7.173 1.00 89.88 97 PRO A C 1
ATOM 793 O O . PRO A 1 97 ? 0.915 4.565 -6.235 1.00 89.88 97 PRO A O 1
ATOM 796 N N . LEU A 1 98 ? 2.840 4.245 -7.360 1.00 89.38 98 LEU A N 1
ATOM 797 C CA . LEU A 1 98 ? 3.351 3.134 -6.558 1.00 89.38 98 LEU A CA 1
ATOM 798 C C . LEU A 1 98 ? 4.070 3.585 -5.279 1.00 89.38 98 LEU A C 1
ATOM 800 O O . LEU A 1 98 ? 4.303 2.776 -4.386 1.00 89.38 98 LEU A O 1
ATOM 804 N N . LEU A 1 99 ? 4.384 4.877 -5.159 1.00 91.62 99 LEU A N 1
ATOM 805 C CA . LEU A 1 99 ? 5.015 5.462 -3.972 1.00 91.62 99 LEU A CA 1
ATOM 806 C C . LEU A 1 99 ? 4.010 5.850 -2.880 1.00 91.62 99 LEU A C 1
ATOM 808 O O . LEU A 1 99 ? 4.412 6.298 -1.807 1.00 91.62 99 LEU A O 1
ATOM 812 N N . THR A 1 100 ? 2.709 5.703 -3.133 1.00 92.81 100 THR A N 1
ATOM 813 C CA . THR A 1 100 ? 1.653 6.114 -2.202 1.00 92.81 100 THR A CA 1
ATOM 814 C C . THR A 1 100 ? 1.502 5.148 -1.025 1.00 92.81 100 THR A C 1
ATOM 816 O O . THR A 1 100 ? 1.733 3.944 -1.146 1.00 92.81 100 THR A O 1
ATOM 819 N N . PHE A 1 101 ? 1.020 5.655 0.114 1.00 91.38 101 PHE A N 1
ATOM 820 C CA . PHE A 1 101 ? 0.683 4.808 1.263 1.00 91.38 101 PHE A CA 1
ATOM 821 C C . PHE A 1 101 ? -0.365 3.741 0.904 1.00 91.38 101 PHE A C 1
ATOM 823 O O . PHE A 1 101 ? -0.265 2.596 1.328 1.00 91.38 101 PHE A O 1
ATOM 830 N N . LYS A 1 102 ? -1.331 4.068 0.038 1.00 89.94 102 LYS A N 1
ATOM 831 C CA . LYS A 1 102 ? -2.330 3.103 -0.444 1.00 89.94 102 LYS A CA 1
ATOM 832 C C . LYS A 1 102 ? -1.695 1.949 -1.229 1.00 89.94 102 LYS A C 1
ATOM 834 O O . LYS A 1 102 ? -2.085 0.801 -1.028 1.00 89.94 102 LYS A O 1
ATOM 839 N N . ALA A 1 103 ? -0.707 2.236 -2.080 1.00 90.50 103 ALA A N 1
ATOM 840 C CA . ALA A 1 103 ? 0.046 1.201 -2.789 1.00 90.50 103 ALA A CA 1
ATOM 841 C C . ALA A 1 103 ? 0.837 0.311 -1.815 1.00 90.50 103 ALA A C 1
ATOM 843 O O . ALA A 1 103 ? 0.857 -0.908 -1.976 1.00 90.50 103 ALA A O 1
ATOM 844 N N . TRP A 1 104 ? 1.408 0.898 -0.760 1.00 92.12 104 TRP A N 1
ATOM 845 C CA . TRP A 1 104 ? 2.080 0.156 0.309 1.00 92.12 104 TRP A CA 1
ATOM 846 C C . TRP A 1 104 ? 1.135 -0.782 1.076 1.00 92.12 104 TRP A C 1
ATOM 848 O O . TRP A 1 104 ? 1.435 -1.961 1.259 1.00 92.12 104 TRP A O 1
ATOM 858 N N . ILE A 1 105 ? -0.040 -0.294 1.477 1.00 90.69 105 ILE A N 1
ATOM 859 C CA . ILE A 1 105 ? -1.088 -1.098 2.125 1.00 90.69 105 ILE A CA 1
ATOM 860 C C . ILE A 1 105 ? -1.546 -2.246 1.214 1.00 90.69 105 ILE A C 1
ATOM 862 O O . ILE A 1 105 ? -1.650 -3.391 1.649 1.00 90.69 105 ILE A O 1
ATOM 866 N N . TRP A 1 106 ? -1.743 -1.987 -0.077 1.00 90.81 106 TRP A N 1
ATOM 867 C CA . TRP A 1 106 ? -2.098 -3.038 -1.030 1.00 90.81 106 TRP A CA 1
ATOM 868 C C . TRP A 1 106 ? -0.986 -4.095 -1.186 1.00 90.81 106 TRP A C 1
ATOM 870 O O . TRP A 1 106 ? -1.256 -5.301 -1.174 1.00 90.81 106 TRP A O 1
ATOM 880 N N . ALA A 1 107 ? 0.273 -3.661 -1.280 1.00 90.06 107 ALA A N 1
ATOM 881 C CA . ALA A 1 107 ? 1.412 -4.559 -1.435 1.00 90.06 107 ALA A CA 1
ATOM 882 C C . ALA A 1 107 ? 1.609 -5.429 -0.185 1.00 90.06 107 ALA A C 1
ATOM 884 O O . ALA A 1 107 ? 1.741 -6.645 -0.297 1.00 90.06 107 ALA A O 1
ATOM 885 N N . THR A 1 108 ? 1.525 -4.839 1.009 1.00 88.31 108 THR A N 1
ATOM 886 C CA . THR A 1 108 ? 1.599 -5.585 2.277 1.00 88.31 108 THR A CA 1
ATOM 887 C C . THR A 1 108 ? 0.451 -6.588 2.430 1.00 88.31 108 THR A C 1
ATOM 889 O O . THR A 1 108 ? 0.689 -7.706 2.892 1.00 88.31 108 THR A O 1
ATOM 892 N N . GLY A 1 109 ? -0.765 -6.247 1.984 1.00 84.88 109 GLY A N 1
ATOM 893 C CA . GLY A 1 109 ? -1.899 -7.176 1.916 1.00 84.88 109 GLY A CA 1
ATOM 894 C C . GLY A 1 109 ? -1.624 -8.376 1.007 1.00 84.88 109 GLY A C 1
ATOM 895 O O . GLY A 1 109 ? -1.855 -9.515 1.406 1.00 84.88 109 GLY A O 1
ATOM 896 N N . THR A 1 110 ? -1.020 -8.136 -0.159 1.00 84.06 110 THR A N 1
ATOM 897 C CA . THR A 1 110 ? -0.606 -9.198 -1.090 1.00 84.06 110 THR A CA 1
ATOM 898 C C . THR A 1 110 ? 0.452 -10.115 -0.474 1.00 84.06 110 THR A C 1
ATOM 900 O O . THR A 1 110 ? 0.334 -11.336 -0.549 1.00 84.06 110 THR A O 1
ATOM 903 N N . CYS A 1 111 ? 1.466 -9.550 0.186 1.00 82.00 111 CYS A N 1
ATOM 904 C CA . CYS A 1 111 ? 2.514 -10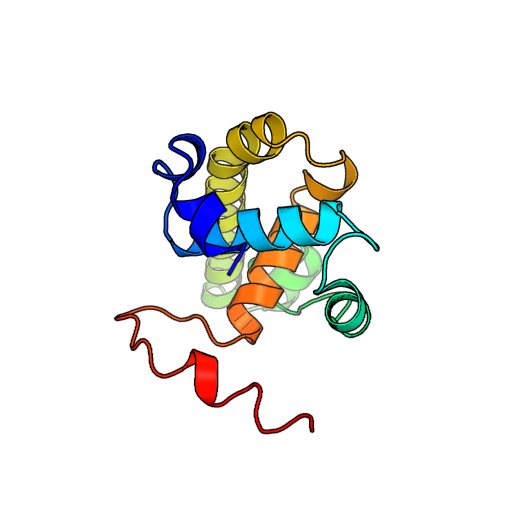.326 0.854 1.00 82.00 111 CYS A CA 1
ATOM 905 C C . CYS A 1 111 ? 1.967 -11.166 2.020 1.00 82.00 111 CYS A C 1
ATOM 907 O O . CYS A 1 111 ? 2.428 -12.284 2.241 1.00 82.00 111 CYS A O 1
ATOM 909 N N . ARG A 1 112 ? 0.982 -10.640 2.760 1.00 75.56 112 ARG A N 1
ATOM 910 C CA . ARG A 1 112 ? 0.329 -11.351 3.866 1.00 75.56 112 ARG A CA 1
ATOM 911 C C . ARG A 1 112 ? -0.575 -12.477 3.364 1.00 75.56 112 ARG A C 1
ATOM 913 O O . ARG A 1 112 ? -0.492 -13.576 3.894 1.00 75.56 112 ARG A O 1
ATOM 920 N N . GLN A 1 113 ? -1.380 -12.232 2.330 1.00 69.88 113 GLN A N 1
ATOM 921 C CA . GLN A 1 113 ? -2.260 -13.250 1.744 1.00 69.88 113 GLN A CA 1
ATOM 922 C C . GLN A 1 113 ? -1.474 -14.395 1.089 1.00 69.88 113 GLN A C 1
ATOM 924 O O . GLN A 1 113 ? -1.936 -15.531 1.069 1.00 69.88 113 GLN A O 1
ATOM 929 N N . ALA A 1 114 ? -0.264 -14.116 0.597 1.00 60.81 114 ALA A N 1
ATOM 930 C CA . ALA A 1 114 ? 0.663 -15.130 0.102 1.00 60.81 114 ALA A CA 1
ATOM 931 C C . ALA A 1 114 ? 1.300 -16.000 1.217 1.00 60.81 114 ALA A C 1
ATOM 933 O O . ALA A 1 114 ? 2.222 -16.758 0.925 1.00 60.81 114 ALA A O 1
ATOM 934 N N . ASN A 1 115 ? 0.830 -15.906 2.474 1.00 53.00 115 ASN A N 1
ATOM 935 C CA . ASN A 1 115 ? 1.322 -16.645 3.648 1.00 53.00 115 ASN A CA 1
ATOM 936 C C . ASN A 1 115 ? 2.831 -16.496 3.911 1.00 53.00 115 ASN A C 1
ATOM 938 O O . ASN A 1 115 ? 3.501 -17.423 4.362 1.00 53.00 115 ASN A O 1
ATOM 942 N N . ILE A 1 116 ? 3.379 -15.299 3.691 1.00 50.50 116 ILE A N 1
ATOM 943 C CA . ILE A 1 116 ? 4.736 -14.963 4.139 1.00 50.50 116 ILE A CA 1
ATOM 944 C C . ILE A 1 116 ? 4.637 -14.464 5.588 1.00 50.50 116 ILE A C 1
ATOM 946 O O . ILE A 1 116 ? 4.694 -13.266 5.891 1.00 50.50 116 ILE A O 1
ATOM 950 N N . GLU A 1 117 ? 4.385 -15.392 6.504 1.00 40.03 117 GLU A N 1
ATOM 951 C CA . GLU A 1 117 ? 4.536 -15.181 7.941 1.00 40.03 117 GLU A CA 1
ATOM 952 C C . GLU A 1 117 ? 5.839 -15.853 8.384 1.00 40.03 117 GLU A C 1
ATOM 954 O O . GLU A 1 117 ? 5.894 -17.064 8.545 1.00 40.03 117 GLU A O 1
ATOM 959 N N . ASP A 1 118 ? 6.915 -15.067 8.525 1.00 34.56 118 ASP A N 1
ATOM 960 C CA . ASP A 1 118 ? 8.154 -15.524 9.179 1.00 34.56 118 ASP A CA 1
ATOM 961 C C . ASP A 1 118 ? 7.824 -16.071 10.585 1.00 34.56 118 ASP A C 1
ATOM 963 O O . ASP A 1 118 ? 7.065 -15.418 11.312 1.00 34.56 118 ASP A O 1
ATOM 967 N N . PRO A 1 119 ? 8.395 -17.224 10.992 1.00 41.81 119 PRO A N 1
ATOM 968 C CA . PRO A 1 119 ? 9.843 -17.356 11.138 1.00 41.81 119 PRO A CA 1
ATOM 969 C C . PRO A 1 119 ? 10.432 -18.618 10.489 1.00 41.81 119 PRO A C 1
ATOM 971 O O . PRO A 1 119 ? 9.824 -19.681 10.499 1.00 41.81 119 PRO A O 1
ATOM 974 N N . VAL A 1 120 ? 11.685 -18.497 10.038 1.00 33.78 120 VAL A N 1
ATOM 975 C CA . VAL A 1 120 ? 12.470 -19.510 9.308 1.00 33.78 120 VAL A CA 1
ATOM 976 C C . VAL A 1 120 ? 12.002 -19.645 7.865 1.00 33.78 120 VAL A C 1
ATOM 978 O O . VAL A 1 120 ? 10.941 -20.181 7.600 1.00 33.78 120 VAL A O 1
ATOM 981 N N . MET A 1 121 ? 12.830 -19.194 6.921 1.00 36.06 121 MET A N 1
ATOM 982 C CA . MET A 1 121 ? 12.753 -19.634 5.529 1.00 36.06 121 MET A CA 1
ATOM 983 C C . MET A 1 121 ? 13.059 -21.138 5.475 1.00 36.06 121 MET A C 1
ATOM 985 O O . MET A 1 121 ? 14.222 -21.495 5.681 1.00 36.06 121 MET A O 1
ATOM 989 N N . PRO A 1 122 ? 12.112 -22.041 5.151 1.00 31.03 122 PRO A N 1
ATOM 990 C CA . PRO A 1 122 ? 12.496 -23.289 4.536 1.00 31.03 122 PRO A CA 1
ATOM 991 C C . PRO A 1 122 ? 12.552 -23.015 3.034 1.00 31.03 122 PRO A C 1
ATOM 993 O O . PRO A 1 122 ? 11.556 -22.645 2.407 1.00 31.03 122 PRO A O 1
ATOM 996 N N . GLU A 1 123 ? 13.703 -23.256 2.419 1.00 29.38 123 GLU A N 1
ATOM 997 C CA . GLU A 1 123 ? 13.871 -23.216 0.960 1.00 29.38 123 GLU A CA 1
ATOM 998 C C . GLU A 1 123 ? 12.910 -24.162 0.190 1.00 29.38 123 GLU A C 1
ATOM 1000 O O . GLU A 1 123 ? 12.926 -24.214 -1.036 1.00 29.38 123 GLU A O 1
ATOM 1005 N N . ALA A 1 124 ? 12.020 -24.879 0.884 1.00 31.12 124 ALA A N 1
ATOM 1006 C CA . ALA A 1 124 ? 11.048 -25.815 0.339 1.00 31.12 124 ALA A CA 1
ATOM 1007 C C . ALA A 1 124 ? 9.662 -25.219 -0.007 1.00 31.12 124 ALA A C 1
ATOM 1009 O O . ALA A 1 124 ? 8.920 -25.851 -0.759 1.00 31.12 124 ALA A O 1
ATOM 1010 N N . SER A 1 125 ? 9.285 -24.022 0.467 1.00 30.77 125 SER A N 1
ATOM 1011 C CA . SER A 1 125 ? 7.919 -23.496 0.225 1.00 30.77 125 SER A CA 1
ATOM 1012 C C . SER A 1 125 ? 7.726 -22.817 -1.138 1.00 30.77 125 SER A C 1
ATOM 1014 O O . SER A 1 125 ? 6.593 -22.606 -1.568 1.00 30.77 125 SER A O 1
ATOM 1016 N N . ILE A 1 126 ? 8.807 -22.541 -1.875 1.00 37.50 126 ILE A N 1
ATOM 1017 C CA . ILE A 1 126 ? 8.725 -22.021 -3.254 1.00 37.50 126 ILE A CA 1
ATOM 1018 C C . ILE A 1 126 ? 8.242 -23.118 -4.228 1.00 37.50 126 ILE A C 1
ATOM 1020 O O . ILE A 1 126 ? 7.711 -22.819 -5.297 1.00 37.50 126 ILE A O 1
ATOM 1024 N N . THR A 1 127 ? 8.338 -24.393 -3.847 1.00 29.28 127 THR A N 1
ATOM 1025 C CA . THR A 1 127 ? 8.076 -25.529 -4.745 1.00 29.28 127 THR A CA 1
ATOM 1026 C C . THR A 1 127 ? 6.640 -26.062 -4.685 1.00 29.28 127 THR A C 1
ATOM 1028 O O . THR A 1 127 ? 6.265 -26.851 -5.551 1.00 29.28 127 THR A O 1
ATOM 1031 N N . LEU A 1 128 ? 5.821 -25.651 -3.706 1.00 28.95 128 LEU A N 1
ATOM 1032 C CA . LEU A 1 128 ? 4.498 -26.260 -3.477 1.00 28.95 128 LEU A CA 1
ATOM 1033 C C . LEU A 1 128 ? 3.294 -25.427 -3.939 1.00 28.95 128 LEU A C 1
ATOM 1035 O O . LEU A 1 128 ? 2.240 -26.006 -4.167 1.00 28.95 128 LEU A O 1
ATOM 1039 N N . SER A 1 129 ? 3.436 -24.115 -4.160 1.00 29.84 129 SER A N 1
ATOM 1040 C CA . SER A 1 129 ? 2.322 -23.286 -4.672 1.00 29.84 129 SER A CA 1
ATOM 1041 C C . SER A 1 129 ? 2.351 -23.080 -6.196 1.00 29.84 129 SER A C 1
ATOM 1043 O O . SER A 1 129 ? 1.339 -22.750 -6.804 1.00 29.84 129 SER A O 1
ATOM 1045 N N . LEU A 1 130 ? 3.489 -23.345 -6.851 1.00 31.34 130 LEU A N 1
ATOM 1046 C CA . LEU A 1 130 ? 3.609 -23.301 -8.318 1.00 31.34 130 LEU A CA 1
ATOM 1047 C C . LEU A 1 130 ? 3.270 -24.632 -9.011 1.00 31.34 130 LEU A C 1
ATOM 1049 O O . LEU A 1 130 ? 3.259 -24.674 -10.232 1.00 31.34 130 LEU A O 1
ATOM 1053 N N . LYS A 1 131 ? 2.971 -25.704 -8.264 1.00 27.95 131 LYS A N 1
ATOM 1054 C CA . LYS A 1 131 ? 2.555 -27.005 -8.827 1.00 27.95 131 LYS A CA 1
ATOM 1055 C C . LYS A 1 131 ? 1.037 -27.214 -8.901 1.00 27.95 131 LYS A C 1
ATOM 1057 O O . LYS A 1 131 ? 0.605 -28.273 -9.337 1.00 27.95 131 LYS A O 1
ATOM 1062 N N . THR A 1 132 ? 0.228 -26.231 -8.502 1.00 33.12 132 THR A N 1
ATOM 1063 C CA . THR A 1 132 ? -1.247 -26.348 -8.532 1.00 33.12 132 THR A CA 1
ATOM 1064 C C . THR A 1 132 ? -1.905 -25.411 -9.547 1.00 33.12 132 THR A C 1
ATOM 1066 O O . THR A 1 132 ? -3.126 -25.319 -9.611 1.00 33.12 132 THR A O 1
ATOM 1069 N N . LEU A 1 133 ? -1.111 -24.741 -10.382 1.00 31.59 133 LEU A N 1
ATOM 1070 C CA . LEU A 1 133 ? -1.576 -24.016 -11.561 1.00 31.59 133 LEU A CA 1
ATOM 1071 C C . LEU A 1 133 ? -0.686 -24.421 -12.743 1.00 31.59 133 LEU A C 1
ATOM 1073 O O . LEU A 1 133 ? 0.221 -23.687 -13.125 1.00 31.59 133 LEU A O 1
ATOM 1077 N N . VAL A 1 134 ? -1.034 -25.597 -13.285 1.00 31.86 134 VAL A N 1
ATOM 1078 C CA . VAL A 1 134 ? -0.473 -26.319 -14.447 1.00 31.86 134 VAL A CA 1
ATOM 1079 C C . VAL A 1 134 ? 0.825 -27.082 -14.185 1.00 31.86 134 VAL A C 1
ATOM 1081 O O . VAL A 1 134 ? 1.898 -26.458 -14.053 1.00 31.86 134 VAL A O 1
#

Organism: Gossypium barbadense (NCBI:txid3634)